Protein AF-A0A2H0ZBA4-F1 (afdb_monomer)

Sequence (96 aa):
MPHSEIHLYAGRGKLRLYGDRNNGRLLGAEMLGPRAEHLAHLIAWAIEKKMTAGEMLRMPFYHPVLEESLQLALEDLSARLRGKKPCACGERRPGT

Secondary structure (DSSP, 8-state):
--EEEEEEGGGTEEEEEEE-TTT-BEEEEEEESTTHHHHHHHHHHHHHTT-BHHHHTTS---SSSTHHHHHHHHHHHHHHHTTPPPP--TT-PPP-

pLDDT: mean 80.24, std 14.68, range [39.19, 94.38]

Foldseek 3Di:
DQKFWAAFDQNFKIKIWDADLPPQWTDDMDIDGPPVVVVRVVSVVSVVVRHHLVRVLPDDDDPPDRCVRVNLRSQQSVCVSVVHDRDPPRDPRDDD

Structure (mmCIF, N/CA/C/O backbone):
data_AF-A0A2H0ZBA4-F1
#
_entry.id   AF-A0A2H0ZBA4-F1
#
loop_
_atom_site.group_PDB
_atom_site.id
_atom_site.type_symbol
_atom_site.label_atom_id
_atom_site.label_alt_id
_atom_site.label_comp_id
_atom_site.label_asym_id
_atom_site.label_entity_id
_atom_site.label_seq_id
_atom_site.pdbx_PDB_ins_code
_atom_site.Cartn_x
_atom_site.Cartn_y
_atom_site.Cartn_z
_atom_site.occupancy
_atom_site.B_iso_or_equiv
_atom_site.auth_seq_id
_atom_site.auth_comp_id
_atom_site.auth_asym_id
_atom_site.auth_atom_id
_atom_site.pdbx_PDB_model_num
ATOM 1 N N . MET A 1 1 ? -15.943 4.186 0.528 1.00 59.75 1 MET A N 1
ATOM 2 C CA . MET A 1 1 ? -14.790 3.851 1.398 1.00 59.75 1 MET A CA 1
ATOM 3 C C . MET A 1 1 ? -13.664 4.854 1.146 1.00 59.75 1 MET A C 1
ATOM 5 O O . MET A 1 1 ? -13.557 5.308 0.006 1.00 59.75 1 MET A O 1
ATOM 9 N N . PRO A 1 2 ? -12.893 5.286 2.164 1.00 75.31 2 PRO A N 1
ATOM 10 C CA . PRO A 1 2 ? -11.750 6.168 1.936 1.00 75.31 2 PRO A CA 1
ATOM 11 C C . PRO A 1 2 ? -10.687 5.442 1.102 1.00 75.31 2 PRO A C 1
ATOM 13 O O . PRO A 1 2 ? -10.349 4.293 1.381 1.00 75.31 2 PRO A O 1
ATOM 16 N N . HIS A 1 3 ? -10.203 6.118 0.064 1.00 76.56 3 HIS A N 1
ATOM 17 C CA . HIS A 1 3 ? -9.199 5.600 -0.859 1.00 76.56 3 HIS A CA 1
ATOM 18 C C . HIS A 1 3 ? -8.184 6.692 -1.204 1.00 76.56 3 HIS A C 1
ATOM 20 O O . HIS A 1 3 ? -8.541 7.876 -1.195 1.0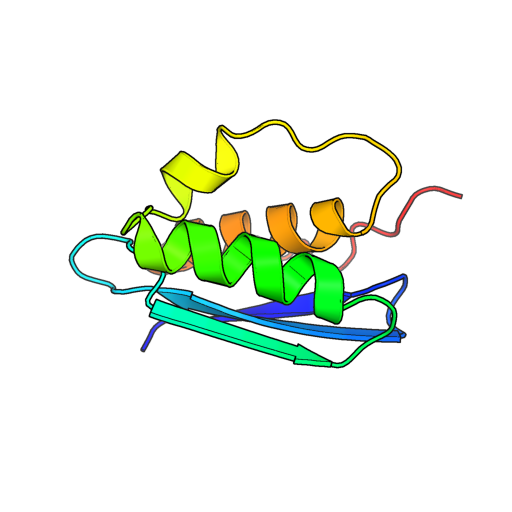0 76.56 3 HIS A O 1
ATOM 26 N N . SER A 1 4 ? -6.943 6.302 -1.488 1.00 79.50 4 SER A N 1
ATOM 27 C CA . SER A 1 4 ? -5.902 7.161 -2.075 1.00 79.50 4 SER A CA 1
ATOM 28 C C . SER A 1 4 ? -5.707 6.820 -3.555 1.00 79.50 4 SER A C 1
ATOM 30 O O . SER A 1 4 ? -5.992 5.696 -3.955 1.00 79.50 4 SER A O 1
ATOM 32 N N . GLU A 1 5 ? -5.258 7.778 -4.374 1.00 81.31 5 GLU A N 1
ATOM 33 C CA . GLU A 1 5 ? -4.891 7.572 -5.790 1.00 81.31 5 GLU A CA 1
ATOM 34 C C . GLU A 1 5 ? -3.568 8.288 -6.073 1.00 81.31 5 GLU A C 1
ATOM 36 O O . GLU A 1 5 ? -3.478 9.495 -5.853 1.00 81.31 5 GLU A O 1
ATOM 41 N N . ILE A 1 6 ? -2.557 7.560 -6.561 1.00 80.69 6 ILE A N 1
ATOM 42 C CA . ILE A 1 6 ? -1.227 8.092 -6.898 1.00 80.69 6 ILE A CA 1
ATOM 43 C C . ILE A 1 6 ? -0.727 7.504 -8.221 1.00 80.69 6 ILE A C 1
ATOM 45 O O . ILE A 1 6 ? -1.068 6.382 -8.595 1.00 80.69 6 ILE A O 1
ATOM 49 N N . HIS A 1 7 ? 0.091 8.269 -8.945 1.00 78.81 7 HIS A N 1
ATOM 50 C CA . HIS A 1 7 ? 0.756 7.802 -10.156 1.00 78.81 7 HIS A CA 1
ATOM 51 C C . HIS A 1 7 ? 1.954 6.891 -9.853 1.00 78.81 7 HIS A C 1
ATOM 53 O O . HIS A 1 7 ? 2.816 7.226 -9.045 1.00 78.81 7 HIS A O 1
ATOM 59 N N . LEU A 1 8 ? 2.033 5.762 -10.556 1.00 72.25 8 LEU A N 1
ATOM 60 C CA . LEU A 1 8 ? 3.173 4.845 -10.534 1.00 72.25 8 LEU A CA 1
ATOM 61 C C . LEU A 1 8 ? 4.190 5.223 -11.621 1.00 72.25 8 LEU A C 1
ATOM 63 O O . LEU A 1 8 ? 3.815 5.759 -12.666 1.00 72.25 8 LEU A O 1
ATOM 67 N N . TYR A 1 9 ? 5.464 4.889 -11.390 1.00 68.06 9 TYR A N 1
ATOM 68 C CA . TYR A 1 9 ? 6.534 4.866 -12.400 1.00 68.06 9 TYR A CA 1
ATOM 69 C C . TYR A 1 9 ? 6.561 6.094 -13.330 1.00 68.06 9 TYR A C 1
ATOM 71 O O . TYR A 1 9 ? 6.189 6.017 -14.504 1.00 68.06 9 TYR A O 1
ATOM 79 N N . ALA A 1 10 ? 6.964 7.249 -12.792 1.00 65.31 10 ALA A N 1
ATOM 80 C CA . ALA A 1 10 ? 7.097 8.503 -13.545 1.00 65.31 10 ALA A CA 1
ATOM 81 C C . ALA A 1 10 ? 5.838 8.902 -14.357 1.00 65.31 10 ALA A C 1
ATOM 83 O O . ALA A 1 10 ? 5.942 9.478 -15.438 1.00 65.31 10 ALA A O 1
ATOM 84 N N . GLY A 1 11 ? 4.639 8.580 -13.855 1.00 67.00 11 GLY A N 1
ATOM 85 C CA . GLY A 1 11 ? 3.372 8.939 -14.502 1.00 67.00 11 GLY A CA 1
ATOM 86 C C . GLY A 1 11 ? 2.838 7.912 -15.502 1.00 67.00 11 GLY A C 1
ATOM 87 O O . GLY A 1 11 ? 1.825 8.171 -16.145 1.00 67.00 11 GLY A O 1
ATOM 88 N N . ARG A 1 12 ? 3.477 6.743 -15.639 1.00 73.56 12 ARG A N 1
ATOM 89 C CA . ARG A 1 12 ? 3.062 5.677 -16.572 1.00 73.56 12 ARG A CA 1
ATOM 90 C C . ARG A 1 12 ? 2.220 4.581 -15.910 1.00 73.56 12 ARG A C 1
ATOM 92 O O . ARG A 1 12 ? 2.177 3.451 -16.393 1.00 73.56 12 ARG A O 1
ATOM 99 N N . GLY A 1 13 ? 1.554 4.903 -14.806 1.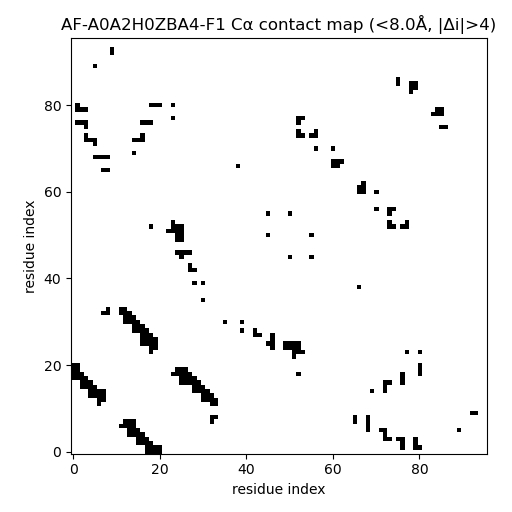00 83.50 13 GLY A N 1
ATOM 100 C CA . GLY A 1 13 ? 0.632 4.003 -14.130 1.00 83.50 13 GLY A CA 1
ATOM 101 C C . GLY A 1 13 ? -0.164 4.690 -13.028 1.00 83.50 13 GLY A C 1
ATOM 102 O O . GLY A 1 13 ? 0.104 5.837 -12.674 1.00 83.50 13 GLY A O 1
ATOM 103 N N . LYS A 1 14 ? -1.144 3.981 -12.474 1.00 87.56 14 LYS A N 1
ATOM 104 C CA . LYS A 1 14 ? -1.989 4.416 -11.361 1.00 87.56 14 LYS A CA 1
ATOM 105 C C . LYS A 1 14 ? -2.047 3.338 -10.287 1.00 87.56 14 LYS A C 1
ATOM 107 O O . LYS A 1 14 ? -2.145 2.157 -10.602 1.00 87.56 14 LYS A O 1
ATOM 112 N N . LEU A 1 15 ? -2.031 3.768 -9.034 1.00 89.06 15 LEU A N 1
ATOM 113 C CA . LEU A 1 15 ? -2.246 2.956 -7.845 1.00 89.06 15 LEU A CA 1
ATOM 114 C C . LEU A 1 15 ? -3.366 3.590 -7.028 1.00 89.06 15 LEU A C 1
ATOM 116 O O . LEU A 1 15 ? -3.310 4.779 -6.714 1.00 89.06 15 LEU A O 1
ATOM 120 N N . ARG A 1 16 ? -4.348 2.781 -6.642 1.00 91.00 16 ARG A N 1
ATOM 121 C CA . ARG A 1 16 ? -5.340 3.113 -5.627 1.00 91.00 16 ARG A CA 1
ATOM 122 C C . ARG A 1 16 ? -5.241 2.156 -4.456 1.00 91.00 16 ARG A C 1
ATOM 124 O O . ARG A 1 16 ? -5.176 0.948 -4.662 1.00 91.00 16 ARG A O 1
ATOM 131 N N . LEU A 1 17 ? -5.276 2.692 -3.240 1.00 92.06 17 LEU A N 1
ATOM 132 C CA . LEU A 1 17 ? -5.355 1.898 -2.013 1.00 92.06 17 LEU A CA 1
ATOM 133 C C . LEU A 1 17 ? -6.663 2.176 -1.291 1.00 92.06 17 LEU A C 1
ATOM 135 O O . LEU A 1 17 ? -7.096 3.325 -1.193 1.00 92.06 17 LEU A O 1
ATOM 139 N N . TYR A 1 18 ? -7.245 1.125 -0.727 1.00 92.88 18 TYR A N 1
ATOM 140 C CA . TYR A 1 18 ? -8.481 1.178 0.037 1.00 92.88 18 TYR A CA 1
ATOM 141 C C . TYR A 1 18 ? -8.205 0.820 1.493 1.00 92.88 18 TYR A C 1
ATOM 143 O O . TYR A 1 18 ? -7.559 -0.188 1.786 1.00 92.88 18 TYR A O 1
ATOM 151 N N . GLY A 1 19 ? -8.718 1.642 2.407 1.00 92.25 19 GLY A N 1
ATOM 152 C CA . GLY A 1 19 ? -8.570 1.437 3.843 1.00 92.25 19 GLY A CA 1
ATOM 153 C C . GLY A 1 19 ? -9.907 1.469 4.570 1.00 92.25 19 GLY A C 1
ATOM 154 O O . GLY A 1 19 ? -10.832 2.182 4.176 1.00 92.25 19 GLY A O 1
ATOM 155 N N . ASP A 1 20 ? -10.007 0.714 5.656 1.00 92.25 20 ASP A N 1
ATOM 156 C CA . ASP A 1 20 ? -11.142 0.776 6.570 1.00 92.25 20 ASP A CA 1
ATOM 157 C C . ASP A 1 20 ? -11.013 2.010 7.475 1.00 92.25 20 ASP A C 1
ATOM 159 O O . ASP A 1 20 ? -9.986 2.239 8.113 1.00 92.25 20 ASP A O 1
ATOM 163 N N . ARG A 1 21 ? -12.080 2.812 7.542 1.00 87.62 21 ARG A N 1
ATOM 164 C CA . ARG A 1 21 ? -12.134 4.045 8.335 1.00 87.62 21 ARG A CA 1
ATOM 165 C C . ARG A 1 21 ? -12.094 3.788 9.842 1.00 87.62 21 ARG A C 1
ATOM 167 O O . ARG A 1 21 ? -11.616 4.648 10.572 1.00 87.62 21 ARG A O 1
ATOM 174 N N . ASN A 1 22 ? -12.591 2.642 10.300 1.00 87.38 22 ASN A N 1
ATOM 175 C CA . ASN A 1 22 ? -12.759 2.369 11.726 1.00 87.38 22 ASN A CA 1
ATOM 176 C C . ASN A 1 22 ? -11.452 1.916 12.384 1.00 87.38 22 ASN A C 1
ATOM 178 O O . ASN A 1 22 ? -11.161 2.302 13.511 1.00 87.38 22 ASN A O 1
ATOM 182 N N . ASN A 1 23 ? -10.668 1.091 11.686 1.00 87.56 23 ASN A N 1
ATOM 183 C CA . ASN A 1 23 ? -9.458 0.463 12.231 1.00 87.56 23 ASN A CA 1
ATOM 184 C C . ASN A 1 23 ? -8.173 0.797 11.446 1.00 87.56 23 ASN A C 1
ATOM 186 O O . ASN A 1 23 ? -7.084 0.441 11.887 1.00 87.56 23 ASN A O 1
ATOM 190 N N . GLY A 1 24 ? -8.273 1.468 10.294 1.00 87.81 24 GLY A N 1
ATOM 191 C CA . GLY A 1 24 ? -7.129 1.852 9.467 1.00 87.81 24 GLY A CA 1
ATOM 192 C C . GLY A 1 24 ? -6.442 0.704 8.721 1.00 87.81 24 GLY A C 1
ATOM 193 O O . GLY A 1 24 ? -5.323 0.892 8.230 1.00 87.81 24 GLY A O 1
ATOM 194 N N . ARG A 1 25 ? -7.074 -0.474 8.645 1.00 92.94 25 ARG A N 1
ATOM 195 C CA . ARG A 1 25 ? -6.569 -1.647 7.918 1.00 92.94 25 ARG A CA 1
ATOM 196 C C . ARG A 1 25 ? -6.682 -1.478 6.415 1.00 92.94 25 ARG A C 1
ATOM 198 O O . ARG A 1 25 ? -7.612 -0.839 5.926 1.00 92.94 25 ARG A O 1
ATOM 205 N N . LEU A 1 26 ? -5.753 -2.096 5.696 1.00 93.06 26 LEU A N 1
ATOM 206 C CA . LEU A 1 26 ? -5.832 -2.224 4.247 1.00 93.06 26 LEU A CA 1
ATOM 207 C C . LEU A 1 26 ? -6.936 -3.214 3.873 1.00 93.06 26 LEU A C 1
ATOM 209 O 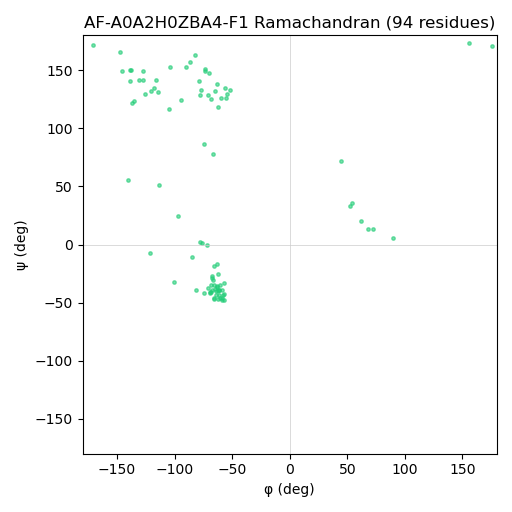O . LEU A 1 26 ? -6.989 -4.327 4.392 1.00 93.06 26 LEU A O 1
ATOM 213 N N . LEU A 1 27 ? -7.817 -2.784 2.975 1.00 93.31 27 LEU A N 1
ATOM 214 C CA . LEU A 1 27 ? -8.913 -3.595 2.442 1.00 93.31 27 LEU A CA 1
ATOM 215 C C . LEU A 1 27 ? -8.588 -4.151 1.056 1.00 93.31 27 LEU A C 1
ATOM 217 O O . LEU A 1 27 ? -9.061 -5.223 0.697 1.00 93.31 27 LEU A O 1
ATOM 221 N N . GLY A 1 28 ? -7.810 -3.411 0.267 1.00 92.88 28 GLY A N 1
ATOM 222 C CA . GLY A 1 28 ? -7.555 -3.747 -1.126 1.00 92.88 28 GLY A CA 1
ATOM 223 C C . GLY A 1 28 ? -6.717 -2.697 -1.839 1.00 92.88 28 GLY A C 1
ATOM 224 O O . GLY A 1 28 ? -6.490 -1.599 -1.319 1.00 92.88 28 GLY A O 1
ATOM 225 N N . ALA A 1 29 ? -6.298 -3.032 -3.055 1.00 92.62 29 ALA A N 1
ATOM 226 C CA . ALA A 1 29 ? -5.617 -2.122 -3.959 1.00 92.62 29 ALA A CA 1
ATOM 227 C C . ALA A 1 29 ? -5.995 -2.401 -5.414 1.00 92.62 29 ALA A C 1
ATOM 229 O O . ALA A 1 29 ? -6.228 -3.546 -5.792 1.00 92.62 29 ALA A O 1
ATOM 230 N N . GLU A 1 30 ? -5.988 -1.354 -6.229 1.00 91.50 30 GLU A N 1
ATOM 231 C CA . GLU A 1 30 ? -6.076 -1.437 -7.685 1.00 91.50 30 GLU A CA 1
ATOM 232 C C . GLU A 1 30 ? -4.827 -0.800 -8.273 1.00 91.50 30 GLU A C 1
ATOM 234 O O . GLU A 1 30 ? -4.436 0.299 -7.878 1.00 91.50 30 GLU A O 1
ATOM 239 N N . MET A 1 31 ? -4.188 -1.477 -9.219 1.00 89.44 31 MET A N 1
ATOM 240 C CA . MET A 1 31 ? -2.969 -0.985 -9.845 1.00 89.44 31 MET A CA 1
ATOM 241 C C . MET A 1 31 ? -2.997 -1.238 -11.339 1.00 89.44 31 MET A C 1
ATOM 243 O O . MET A 1 31 ? -3.410 -2.301 -11.794 1.00 89.44 31 MET A O 1
ATOM 247 N N . LEU A 1 32 ? -2.503 -0.262 -12.087 1.00 87.56 32 LEU A N 1
ATOM 248 C CA . LEU A 1 32 ? -2.248 -0.364 -13.512 1.00 87.56 32 LEU A CA 1
ATOM 249 C C . LEU A 1 32 ? -0.894 0.278 -13.791 1.00 87.56 32 LEU A C 1
ATOM 251 O O . LEU A 1 32 ? -0.706 1.454 -13.496 1.00 87.56 32 LEU A O 1
ATOM 255 N N . GLY A 1 33 ? 0.044 -0.463 -14.364 1.00 84.19 33 GLY A N 1
ATOM 256 C CA . GLY A 1 33 ? 1.358 0.073 -14.703 1.00 84.19 33 GLY A CA 1
ATOM 257 C C . GLY A 1 33 ? 2.432 -1.007 -14.775 1.00 84.19 33 GLY A C 1
ATOM 258 O O . GLY A 1 33 ? 2.168 -2.165 -14.445 1.00 84.19 33 GLY A O 1
ATOM 259 N N . PRO A 1 34 ? 3.647 -0.642 -15.208 1.00 78.38 34 PRO A N 1
ATOM 260 C CA . PRO A 1 34 ? 4.762 -1.576 -15.274 1.00 78.38 34 PRO A CA 1
ATOM 261 C C . PRO A 1 34 ? 5.129 -2.085 -13.875 1.00 78.38 34 PRO A C 1
ATOM 263 O O . PRO A 1 34 ? 5.195 -1.297 -12.929 1.00 78.38 34 PRO A O 1
ATOM 266 N N . ARG A 1 35 ? 5.413 -3.391 -13.763 1.00 78.81 35 ARG A N 1
ATOM 267 C CA . ARG A 1 35 ? 5.855 -4.067 -12.528 1.00 78.81 35 ARG A CA 1
ATOM 268 C C . ARG A 1 35 ? 4.834 -4.024 -11.378 1.00 78.81 35 ARG A C 1
ATOM 270 O O . ARG A 1 35 ? 5.194 -4.226 -10.215 1.00 78.81 35 ARG A O 1
ATOM 277 N N . ALA A 1 36 ? 3.558 -3.779 -11.687 1.00 84.38 36 ALA A N 1
ATOM 278 C CA . ALA A 1 36 ? 2.468 -3.797 -10.712 1.00 84.38 36 ALA A CA 1
ATOM 279 C C . ALA A 1 36 ? 2.276 -5.187 -10.073 1.00 84.38 36 ALA A C 1
ATOM 281 O O . ALA A 1 36 ? 1.820 -5.283 -8.937 1.00 84.38 36 ALA A O 1
ATOM 282 N N . GLU A 1 37 ? 2.669 -6.258 -10.763 1.00 85.00 37 GLU A N 1
ATOM 283 C CA . GLU A 1 37 ? 2.578 -7.644 -10.304 1.00 85.00 37 GLU A CA 1
ATOM 284 C C . GLU A 1 37 ? 3.378 -7.914 -9.015 1.00 85.00 37 GLU A C 1
ATOM 286 O O . GLU A 1 37 ? 2.919 -8.660 -8.146 1.00 85.00 37 GLU A O 1
ATOM 291 N N . HIS A 1 38 ? 4.532 -7.261 -8.840 1.00 84.75 38 HIS A N 1
ATOM 292 C CA . HIS A 1 38 ? 5.351 -7.409 -7.632 1.00 84.75 38 HIS A CA 1
ATOM 293 C C . HIS A 1 38 ? 4.725 -6.661 -6.447 1.00 84.75 38 HIS A C 1
ATOM 295 O O . HIS A 1 38 ? 4.638 -7.196 -5.341 1.00 84.75 38 HIS A O 1
ATOM 301 N N . LEU A 1 39 ? 4.217 -5.447 -6.692 1.00 86.12 39 LEU A N 1
ATOM 302 C CA . LEU A 1 39 ? 3.488 -4.673 -5.685 1.00 86.12 39 LEU A CA 1
ATOM 303 C C . LEU A 1 39 ? 2.198 -5.385 -5.261 1.00 86.12 39 LEU A C 1
ATOM 305 O O . LEU A 1 39 ? 1.844 -5.366 -4.084 1.00 86.12 39 LEU A O 1
ATOM 309 N N . ALA A 1 40 ? 1.517 -6.052 -6.197 1.00 89.94 40 ALA A N 1
ATOM 310 C CA . ALA A 1 40 ? 0.293 -6.798 -5.919 1.00 89.94 40 ALA A CA 1
ATOM 311 C C . ALA A 1 40 ? 0.538 -7.924 -4.914 1.00 89.94 40 ALA A C 1
ATOM 313 O O . ALA A 1 40 ? -0.229 -8.058 -3.963 1.00 89.94 40 ALA A O 1
ATOM 314 N N . HIS A 1 41 ? 1.634 -8.675 -5.067 1.00 90.19 41 HIS A N 1
ATOM 315 C CA . HIS A 1 41 ? 2.027 -9.700 -4.098 1.00 90.19 41 HIS A CA 1
ATOM 316 C C . HIS A 1 41 ? 2.282 -9.116 -2.706 1.00 90.19 41 HIS A C 1
ATOM 318 O O . HIS A 1 41 ? 1.779 -9.637 -1.710 1.00 90.19 41 HIS A O 1
ATOM 324 N N . LEU A 1 42 ? 3.019 -8.007 -2.630 1.00 89.50 42 LEU A N 1
ATOM 325 C CA . LEU A 1 42 ? 3.346 -7.367 -1.357 1.00 89.50 42 LEU A CA 1
ATOM 326 C C . LEU A 1 42 ? 2.088 -6.856 -0.639 1.00 89.50 42 LEU A C 1
ATOM 328 O O . LEU A 1 42 ? 1.918 -7.076 0.562 1.00 89.50 42 LEU A O 1
ATOM 332 N N . ILE A 1 43 ? 1.171 -6.226 -1.376 1.00 90.69 43 ILE A N 1
ATOM 333 C CA . ILE A 1 43 ? -0.101 -5.746 -0.830 1.00 90.69 43 ILE A CA 1
ATOM 334 C C . ILE A 1 43 ? -0.997 -6.920 -0.418 1.00 90.69 43 ILE A C 1
ATOM 336 O O . ILE A 1 43 ? -1.620 -6.855 0.640 1.00 90.69 43 ILE A O 1
ATOM 340 N N . ALA A 1 44 ? -1.035 -8.007 -1.194 1.00 93.56 44 ALA A N 1
ATOM 341 C CA . ALA A 1 44 ? -1.794 -9.202 -0.837 1.00 93.56 44 ALA A CA 1
ATOM 342 C C . ALA A 1 44 ? -1.334 -9.776 0.513 1.00 93.56 44 ALA A C 1
ATOM 344 O O . ALA A 1 44 ? -2.163 -10.063 1.374 1.00 93.56 44 ALA A O 1
ATOM 345 N N . TRP A 1 45 ? -0.021 -9.852 0.756 1.00 93.19 45 TRP A N 1
ATOM 346 C CA . TRP A 1 45 ? 0.511 -10.266 2.059 1.00 93.19 45 TRP A CA 1
ATOM 347 C C . TRP A 1 45 ? 0.184 -9.290 3.189 1.00 93.19 45 TRP A C 1
ATOM 349 O O . TRP A 1 45 ? -0.107 -9.729 4.303 1.00 93.19 45 TRP A O 1
ATOM 359 N N . ALA A 1 46 ? 0.206 -7.982 2.930 1.00 92.62 46 ALA A N 1
ATOM 360 C CA . ALA A 1 46 ? -0.171 -6.983 3.928 1.00 92.62 46 ALA A CA 1
ATOM 361 C C . ALA A 1 46 ? -1.656 -7.100 4.324 1.00 92.62 46 ALA A C 1
ATOM 363 O O . ALA A 1 46 ? -1.988 -7.014 5.510 1.00 92.62 46 ALA A O 1
ATOM 364 N N . ILE A 1 47 ? -2.536 -7.350 3.348 1.00 93.62 47 ILE A N 1
ATOM 365 C CA . ILE A 1 47 ? -3.971 -7.578 3.568 1.00 93.62 47 ILE A CA 1
ATOM 366 C C . ILE A 1 47 ? -4.194 -8.872 4.354 1.00 93.62 47 ILE A C 1
ATOM 368 O O . ILE A 1 47 ? -4.908 -8.852 5.357 1.00 93.62 47 ILE A O 1
ATOM 372 N N . GLU A 1 48 ? -3.535 -9.968 3.969 1.00 94.38 48 GLU A N 1
ATOM 373 C CA . GLU A 1 48 ? -3.624 -11.257 4.671 1.00 94.38 48 GLU A CA 1
ATOM 374 C C . GLU A 1 48 ? -3.184 -11.130 6.138 1.00 94.38 48 GLU A C 1
ATOM 376 O O . GLU A 1 48 ? -3.825 -11.642 7.058 1.00 94.38 48 GLU A O 1
ATOM 381 N N . LYS A 1 49 ? -2.133 -10.341 6.392 1.00 93.94 49 LYS A N 1
ATOM 382 C CA . LYS A 1 49 ? -1.655 -10.017 7.744 1.00 93.94 49 LYS A CA 1
ATOM 383 C C . LYS A 1 49 ? -2.513 -8.980 8.479 1.00 93.94 49 LYS A C 1
ATOM 385 O O . LYS A 1 49 ? -2.189 -8.635 9.615 1.00 93.94 49 LYS A O 1
ATOM 390 N N . LYS A 1 50 ? -3.605 -8.496 7.876 1.00 94.31 50 LYS A N 1
ATOM 391 C CA . LYS A 1 50 ? -4.526 -7.486 8.430 1.00 94.31 50 LYS A CA 1
ATOM 392 C C . LYS A 1 50 ? -3.811 -6.208 8.874 1.00 94.31 50 LYS A C 1
ATOM 394 O O . LYS A 1 50 ? -4.195 -5.595 9.875 1.00 94.31 50 LYS A O 1
ATOM 399 N N . MET A 1 51 ? -2.775 -5.827 8.132 1.00 94.06 51 MET A N 1
ATOM 400 C CA . MET A 1 51 ? -1.941 -4.679 8.451 1.00 94.06 51 MET A C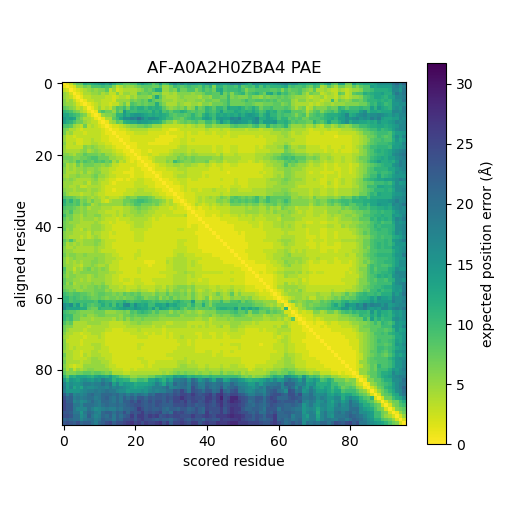A 1
ATOM 401 C C . MET A 1 51 ? -2.679 -3.359 8.241 1.00 94.06 51 MET A C 1
ATOM 403 O O . MET A 1 51 ? -3.507 -3.196 7.340 1.00 94.06 51 MET A O 1
ATOM 407 N N . THR A 1 52 ? -2.333 -2.384 9.069 1.00 93.06 52 THR A N 1
ATOM 408 C CA . 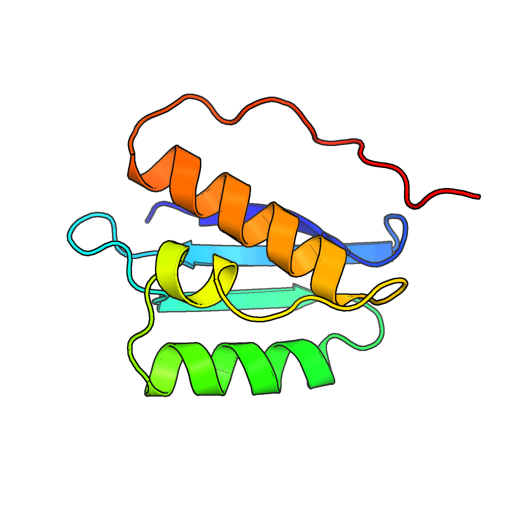THR A 1 52 ? -2.743 -0.990 8.918 1.00 93.06 52 THR A CA 1
ATOM 409 C C . THR A 1 52 ? -1.792 -0.221 8.007 1.00 93.06 52 THR A C 1
ATOM 411 O O . THR A 1 52 ? -0.612 -0.557 7.878 1.00 93.06 52 THR A O 1
ATOM 414 N N . ALA A 1 53 ? -2.279 0.876 7.417 1.00 89.69 53 ALA A N 1
ATOM 415 C CA . ALA A 1 53 ? -1.434 1.756 6.604 1.00 89.69 53 ALA A CA 1
ATOM 416 C C . ALA A 1 53 ? -0.218 2.287 7.393 1.00 89.69 53 ALA A C 1
ATOM 418 O O . ALA A 1 53 ? 0.862 2.459 6.839 1.00 89.69 53 ALA A O 1
ATOM 419 N N . GLY A 1 54 ? -0.377 2.516 8.702 1.00 89.25 54 GLY A N 1
ATOM 420 C CA . GLY A 1 54 ? 0.709 2.960 9.579 1.00 89.25 54 GLY A CA 1
ATOM 421 C C . GLY A 1 54 ? 1.764 1.886 9.853 1.00 89.25 54 GLY A C 1
ATOM 422 O O . GLY A 1 54 ? 2.946 2.206 9.905 1.00 89.25 54 GLY A O 1
ATOM 423 N N . GLU A 1 55 ? 1.367 0.622 10.007 1.00 91.06 55 GLU A N 1
ATOM 424 C CA . GLU A 1 55 ? 2.314 -0.491 10.173 1.00 91.06 55 GLU A CA 1
ATOM 425 C C . GLU A 1 55 ? 3.110 -0.743 8.897 1.00 91.06 55 GLU A C 1
ATOM 427 O O . GLU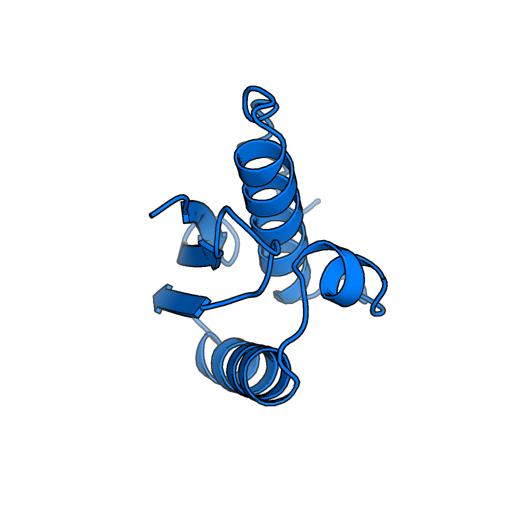 A 1 55 ? 4.318 -0.949 8.957 1.00 91.06 55 GLU A O 1
ATOM 432 N N . MET A 1 56 ? 2.451 -0.664 7.742 1.00 89.69 56 MET A N 1
ATOM 433 C CA . MET A 1 56 ? 3.112 -0.834 6.454 1.00 89.69 56 MET A CA 1
ATOM 434 C C . MET A 1 56 ? 4.113 0.297 6.170 1.00 89.69 56 MET A C 1
ATOM 436 O O . MET A 1 56 ? 5.188 0.034 5.648 1.00 89.69 56 MET A O 1
ATOM 440 N N . LEU A 1 57 ? 3.830 1.532 6.605 1.00 88.75 57 LEU A N 1
ATOM 441 C CA . LEU A 1 57 ? 4.777 2.658 6.531 1.00 88.75 57 LEU A CA 1
ATOM 442 C C . LEU A 1 57 ? 6.021 2.498 7.419 1.00 88.75 57 LEU A C 1
ATOM 444 O O . LEU A 1 57 ? 7.009 3.191 7.203 1.00 88.75 57 LEU A O 1
ATOM 448 N N . ARG A 1 58 ? 5.986 1.617 8.426 1.00 88.00 58 ARG A N 1
ATOM 449 C CA . ARG A 1 58 ? 7.153 1.307 9.272 1.00 88.00 58 ARG A CA 1
ATOM 450 C C . ARG A 1 58 ? 8.057 0.241 8.658 1.00 88.00 58 ARG A C 1
ATOM 452 O O . ARG A 1 58 ? 9.141 0.002 9.185 1.00 88.00 58 ARG A O 1
ATOM 459 N N . MET A 1 59 ? 7.610 -0.423 7.593 1.00 86.88 59 MET A N 1
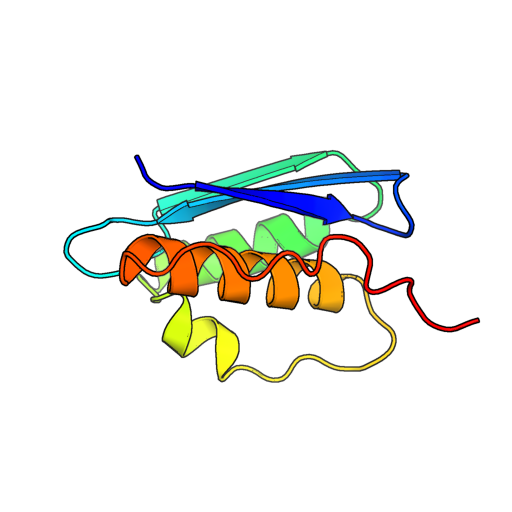ATOM 460 C CA . MET A 1 59 ? 8.437 -1.371 6.859 1.00 86.88 59 MET A CA 1
ATOM 461 C C . MET A 1 59 ? 9.486 -0.627 6.022 1.00 86.88 59 MET A C 1
ATOM 463 O O . MET A 1 59 ? 9.255 0.514 5.619 1.00 86.88 59 MET A O 1
ATOM 467 N N . PRO A 1 60 ? 10.651 -1.241 5.769 1.00 80.81 60 PRO A N 1
ATOM 468 C CA . PRO A 1 60 ? 11.709 -0.592 5.008 1.00 80.81 60 PRO A CA 1
ATOM 469 C C . PRO A 1 60 ? 11.311 -0.420 3.534 1.00 80.81 60 PRO A C 1
ATOM 471 O O . PRO A 1 60 ? 11.010 -1.396 2.850 1.00 80.81 60 PRO A O 1
ATOM 474 N N . PHE A 1 61 ? 11.382 0.818 3.040 1.00 75.81 61 PHE A N 1
ATOM 475 C CA . PHE A 1 61 ? 11.326 1.157 1.616 1.00 75.81 61 PHE A CA 1
ATOM 476 C C . PHE A 1 61 ? 12.745 1.510 1.160 1.00 75.81 61 PHE A C 1
ATOM 478 O O . PHE A 1 61 ? 13.346 2.446 1.683 1.00 75.81 61 PHE A O 1
ATOM 485 N N . TYR A 1 62 ? 13.313 0.730 0.238 1.00 72.56 62 TYR A N 1
ATOM 486 C CA . TYR A 1 62 ? 14.658 0.984 -0.295 1.00 72.56 62 TYR A CA 1
ATOM 487 C C . TYR A 1 62 ? 14.613 2.037 -1.415 1.00 72.56 62 TYR A C 1
ATOM 489 O O . TYR A 1 62 ? 13.543 2.295 -1.953 1.00 72.56 62 TYR A O 1
ATOM 497 N N . HIS A 1 63 ? 15.737 2.654 -1.787 1.00 65.50 63 HIS A N 1
ATOM 498 C CA . HIS A 1 63 ? 15.808 3.626 -2.893 1.00 65.50 63 HIS A CA 1
ATOM 499 C C . HIS A 1 63 ? 16.914 3.232 -3.890 1.00 65.50 63 HIS A C 1
ATOM 501 O O . HIS A 1 63 ? 17.977 2.802 -3.432 1.00 65.50 63 HIS A O 1
ATOM 507 N N . PRO A 1 64 ? 16.726 3.394 -5.221 1.00 68.50 64 PRO A N 1
ATOM 508 C CA . PRO A 1 64 ? 15.523 3.857 -5.937 1.00 68.50 64 PRO A CA 1
ATOM 509 C C . PRO A 1 64 ? 14.642 2.690 -6.425 1.00 68.50 64 PRO A C 1
ATOM 511 O O . PRO A 1 64 ? 15.116 1.809 -7.149 1.00 68.50 64 PRO A O 1
ATOM 514 N N . VAL A 1 65 ? 13.356 2.664 -6.053 1.00 77.50 65 VAL A N 1
ATOM 515 C CA . VAL A 1 65 ? 12.444 1.546 -6.381 1.00 77.50 65 VAL A CA 1
ATOM 516 C C . VAL A 1 65 ? 10.989 2.010 -6.594 1.00 77.50 65 VAL A C 1
ATOM 518 O O . VAL A 1 65 ? 10.600 3.118 -6.242 1.00 77.50 65 VAL A O 1
ATOM 521 N N . LEU A 1 66 ? 10.142 1.154 -7.172 1.00 75.00 66 LEU A N 1
ATOM 522 C CA . LEU A 1 66 ? 8.726 1.468 -7.450 1.00 75.00 66 LEU A CA 1
ATOM 523 C C . LEU A 1 66 ? 7.879 1.634 -6.182 1.00 75.00 66 LEU A C 1
ATOM 525 O O . LEU A 1 66 ? 6.868 2.337 -6.176 1.00 75.00 66 LEU A O 1
ATOM 529 N N . GLU A 1 67 ? 8.298 0.977 -5.111 1.00 79.56 67 GLU A N 1
ATOM 530 C CA . GLU A 1 67 ? 7.680 0.942 -3.795 1.00 79.56 67 GLU A CA 1
ATOM 531 C C . GLU A 1 67 ? 7.651 2.336 -3.139 1.00 79.56 67 GLU A C 1
ATOM 533 O O . GLU A 1 67 ? 6.838 2.577 -2.251 1.00 79.56 67 GLU A O 1
ATOM 538 N N . GLU A 1 68 ? 8.438 3.300 -3.623 1.00 81.88 68 GLU A N 1
ATOM 539 C CA . GLU A 1 68 ? 8.339 4.706 -3.210 1.00 81.88 68 GLU A CA 1
ATOM 540 C C . GLU A 1 68 ? 6.958 5.299 -3.540 1.00 81.88 68 GLU A C 1
ATOM 542 O O . GLU A 1 68 ? 6.360 6.010 -2.731 1.00 81.88 68 GLU A O 1
ATOM 547 N N . SER A 1 69 ? 6.374 4.951 -4.695 1.00 82.62 69 SER A N 1
ATOM 548 C CA . SER A 1 69 ? 5.006 5.368 -5.035 1.00 82.62 69 SER A CA 1
ATOM 549 C C . SER A 1 69 ? 3.958 4.724 -4.115 1.00 82.62 69 SER A C 1
ATOM 551 O O . SER A 1 69 ? 2.929 5.337 -3.823 1.00 82.62 69 SER A O 1
ATOM 553 N N . LEU A 1 70 ? 4.227 3.512 -3.615 1.00 86.19 70 LEU A N 1
ATOM 554 C CA . LEU A 1 70 ? 3.385 2.838 -2.625 1.00 86.19 70 LEU A CA 1
ATOM 555 C C . LEU A 1 70 ? 3.459 3.540 -1.265 1.00 86.19 70 LEU A C 1
ATOM 557 O O . LEU A 1 70 ? 2.421 3.744 -0.636 1.00 86.19 70 LEU A O 1
ATOM 561 N N . GLN A 1 71 ? 4.652 3.965 -0.842 1.00 87.62 71 GLN A N 1
ATOM 562 C CA . GLN A 1 71 ? 4.837 4.751 0.378 1.00 87.62 71 GLN A CA 1
ATOM 563 C C . GLN A 1 71 ? 4.000 6.034 0.338 1.00 87.62 71 GLN A C 1
ATOM 565 O O . GLN A 1 71 ? 3.236 6.297 1.266 1.00 87.62 71 GLN A O 1
ATOM 570 N N . LEU A 1 72 ? 4.056 6.782 -0.769 1.00 87.25 72 LEU A N 1
ATOM 571 C CA . LEU A 1 72 ? 3.221 7.972 -0.961 1.00 87.25 72 LEU A CA 1
ATOM 572 C C . LEU A 1 72 ? 1.726 7.642 -0.847 1.00 87.25 72 LEU A C 1
ATOM 574 O O . LEU A 1 72 ? 0.966 8.376 -0.213 1.00 87.25 72 LEU A O 1
ATOM 578 N N . ALA A 1 73 ? 1.289 6.529 -1.446 1.00 88.94 73 ALA A N 1
ATOM 579 C CA . ALA A 1 73 ? -0.123 6.156 -1.467 1.00 88.94 73 ALA A CA 1
ATOM 580 C C . ALA A 1 73 ? -0.622 5.767 -0.071 1.00 88.94 73 ALA A C 1
ATOM 582 O O . ALA A 1 73 ? -1.768 6.062 0.282 1.00 88.94 73 ALA A O 1
ATOM 583 N N . LEU A 1 74 ? 0.238 5.136 0.731 1.00 89.38 74 LEU A N 1
ATOM 584 C CA . LEU A 1 74 ? -0.024 4.811 2.129 1.00 89.38 74 LEU A CA 1
ATOM 585 C C . LEU A 1 74 ? -0.056 6.063 3.008 1.00 89.38 74 LEU A C 1
ATOM 587 O O . LEU A 1 74 ? -0.931 6.166 3.867 1.00 89.38 74 LEU A O 1
ATOM 591 N N . GLU A 1 75 ? 0.851 7.020 2.797 1.00 89.44 75 GLU A N 1
ATOM 592 C CA . GLU A 1 75 ? 0.846 8.312 3.496 1.00 89.44 75 GLU A CA 1
ATOM 593 C C . GLU A 1 75 ? -0.465 9.070 3.243 1.00 89.44 75 GLU A C 1
ATOM 595 O O . GLU A 1 75 ? -1.117 9.504 4.201 1.00 89.44 75 GLU A O 1
ATOM 600 N N . ASP A 1 76 ? -0.894 9.159 1.978 1.00 88.81 76 ASP A N 1
ATOM 601 C CA . ASP A 1 76 ? -2.159 9.793 1.589 1.00 88.81 76 ASP A CA 1
ATOM 602 C C . ASP A 1 76 ? -3.366 9.067 2.202 1.00 88.81 76 ASP A C 1
ATOM 604 O O . ASP A 1 76 ? -4.226 9.695 2.828 1.00 88.81 76 ASP A O 1
ATOM 608 N N . LEU A 1 77 ? -3.406 7.731 2.121 1.00 89.19 77 LEU A N 1
ATOM 609 C CA . LEU A 1 77 ? -4.475 6.936 2.731 1.00 89.19 77 LEU A CA 1
ATOM 610 C C . LEU A 1 77 ? -4.543 7.172 4.247 1.00 89.19 77 LEU A C 1
ATOM 612 O O . LEU A 1 77 ? -5.611 7.424 4.802 1.00 89.19 77 LEU A O 1
ATOM 616 N N . SER A 1 78 ? -3.392 7.147 4.915 1.00 89.44 78 SER A N 1
ATOM 617 C CA . SER A 1 78 ? -3.247 7.361 6.355 1.00 89.44 78 SER A CA 1
ATOM 618 C C . SER A 1 78 ? -3.716 8.763 6.775 1.00 89.44 78 SER A C 1
ATOM 620 O O . SER A 1 78 ? -4.378 8.919 7.805 1.00 89.44 78 SER A O 1
ATOM 622 N N . ALA A 1 79 ? -3.432 9.794 5.971 1.00 87.12 79 ALA A N 1
ATOM 623 C CA . ALA A 1 79 ? -3.924 11.153 6.196 1.00 87.12 79 ALA A CA 1
ATOM 624 C C . ALA A 1 79 ? -5.453 11.248 6.054 1.00 87.12 79 ALA A C 1
ATOM 626 O O . ALA A 1 79 ? -6.114 11.797 6.943 1.00 87.12 79 ALA A O 1
ATOM 627 N N . ARG A 1 80 ? -6.017 10.648 4.995 1.00 86.69 80 ARG A N 1
ATOM 628 C CA . ARG A 1 80 ? -7.468 10.606 4.740 1.00 86.69 80 ARG A CA 1
ATOM 629 C C . ARG A 1 80 ? -8.231 9.868 5.837 1.00 86.69 80 ARG A C 1
ATOM 631 O O . ARG A 1 80 ? -9.303 10.315 6.241 1.00 86.69 80 ARG A O 1
ATOM 638 N N . LEU A 1 81 ? -7.678 8.767 6.346 1.00 86.81 81 LEU A N 1
ATOM 639 C CA . LEU A 1 81 ? -8.259 7.998 7.452 1.00 86.81 81 LEU A CA 1
ATOM 640 C C . LEU A 1 81 ? -8.330 8.811 8.751 1.00 86.81 81 LEU A C 1
ATOM 642 O O . LEU A 1 81 ? -9.317 8.723 9.474 1.00 86.81 81 LEU A O 1
ATOM 646 N N . ARG A 1 82 ? -7.333 9.666 9.012 1.00 84.00 82 ARG A N 1
ATOM 647 C CA . ARG A 1 82 ? -7.319 10.595 10.157 1.00 84.00 82 ARG A CA 1
ATOM 648 C C . ARG A 1 82 ? -8.195 11.841 9.968 1.00 84.00 82 ARG A C 1
ATOM 650 O O . ARG A 1 82 ? -8.174 12.722 10.822 1.00 84.00 82 ARG A O 1
ATOM 657 N N . GLY A 1 83 ? -8.910 11.965 8.848 1.00 76.44 83 GLY A N 1
ATOM 658 C CA . GLY A 1 83 ? -9.715 13.149 8.536 1.00 76.44 83 GLY A CA 1
ATOM 659 C C . GLY A 1 83 ? -8.894 14.413 8.258 1.00 76.44 83 GLY A C 1
ATOM 660 O O . GLY A 1 83 ? -9.455 15.507 8.216 1.00 76.44 83 GLY A O 1
ATOM 661 N N . LYS A 1 84 ? -7.573 14.295 8.054 1.00 68.31 84 LYS A N 1
ATOM 662 C CA . LYS A 1 84 ? -6.745 15.420 7.606 1.00 68.31 84 LYS A CA 1
ATOM 663 C C . LYS A 1 84 ? -6.932 15.606 6.101 1.00 68.31 84 LYS A C 1
ATOM 665 O O . LYS A 1 84 ? -6.997 14.626 5.358 1.00 68.31 84 LYS A O 1
ATOM 670 N N . LYS A 1 85 ? -6.999 16.864 5.644 1.00 54.56 85 LYS A N 1
ATOM 671 C CA . LYS A 1 85 ? -6.927 17.167 4.206 1.00 54.56 85 LYS A CA 1
ATOM 672 C C . LYS A 1 85 ? -5.621 16.572 3.660 1.00 54.56 85 LYS A C 1
ATOM 674 O O . LYS A 1 85 ? -4.594 16.727 4.326 1.00 54.56 85 LYS A O 1
ATOM 679 N N . PRO A 1 86 ? -5.651 15.884 2.507 1.00 55.84 86 PRO A N 1
ATOM 680 C CA . PRO A 1 86 ? -4.440 15.334 1.925 1.00 55.84 86 PRO A CA 1
ATOM 681 C C . PRO A 1 86 ? -3.482 16.492 1.647 1.00 55.84 86 PRO A C 1
ATOM 683 O O . PRO A 1 86 ? -3.866 17.492 1.035 1.00 55.84 86 PRO A O 1
ATOM 686 N N . CYS A 1 87 ? -2.256 16.399 2.159 1.00 50.00 87 CYS A N 1
ATOM 687 C CA . CYS A 1 87 ? -1.218 17.349 1.792 1.00 50.00 87 CYS A CA 1
ATOM 688 C C . CYS A 1 87 ? -1.007 17.189 0.28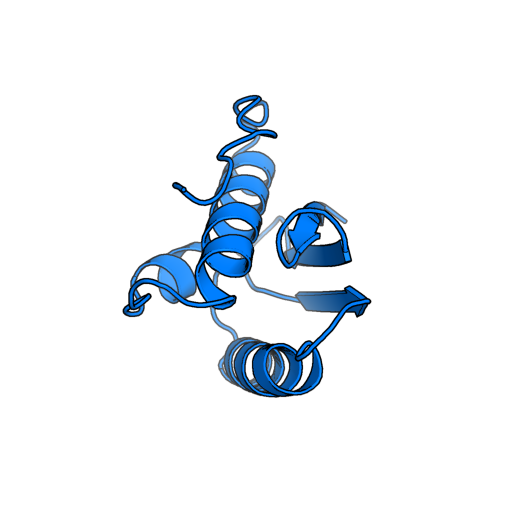6 1.00 50.00 87 CYS A C 1
ATOM 690 O O . CYS A 1 87 ? -0.678 16.093 -0.164 1.00 50.00 87 CYS A O 1
ATOM 692 N N . ALA A 1 88 ? -1.249 18.245 -0.491 1.00 53.31 88 ALA A N 1
ATOM 693 C CA . ALA A 1 88 ? -1.078 18.246 -1.938 1.00 53.31 88 ALA A CA 1
ATOM 694 C C . ALA A 1 88 ? 0.412 18.091 -2.291 1.00 53.31 88 ALA A C 1
ATOM 696 O O . ALA A 1 88 ? 1.100 19.054 -2.598 1.00 53.31 88 ALA A O 1
ATOM 697 N N . CYS A 1 89 ? 0.927 16.868 -2.207 1.00 46.16 89 CYS A N 1
ATOM 698 C CA . CYS A 1 89 ? 2.255 16.482 -2.665 1.00 46.16 89 CYS A CA 1
ATOM 699 C C . CYS A 1 89 ? 2.096 15.516 -3.848 1.00 46.16 89 CYS A C 1
ATOM 701 O O . CYS A 1 89 ? 2.632 14.413 -3.859 1.00 46.16 89 CYS A O 1
ATOM 703 N N . GLY A 1 90 ? 1.288 15.921 -4.833 1.00 47.81 90 GLY A N 1
ATOM 704 C CA . GLY A 1 90 ? 1.040 15.161 -6.062 1.00 47.81 90 GLY A CA 1
ATOM 705 C C . GLY A 1 90 ? 2.222 15.134 -7.038 1.00 47.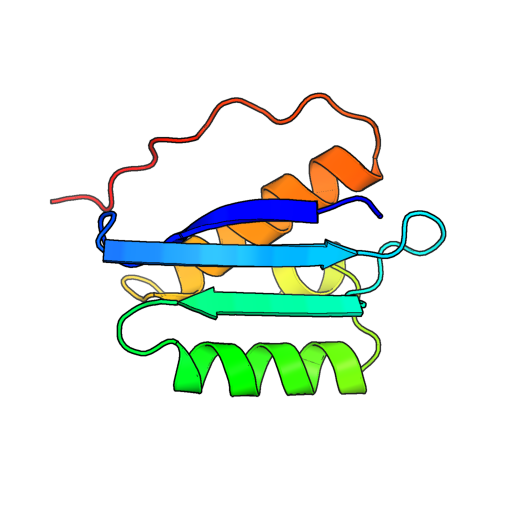81 90 GLY A C 1
ATOM 706 O O . GLY A 1 90 ? 2.121 14.504 -8.083 1.00 47.81 90 GLY A O 1
ATOM 707 N N . GLU A 1 91 ? 3.341 15.787 -6.715 1.00 46.69 91 GLU A N 1
ATOM 708 C CA . GLU A 1 91 ? 4.518 15.870 -7.585 1.00 46.69 91 GLU A CA 1
ATOM 709 C C . GLU A 1 91 ? 5.831 15.746 -6.792 1.00 46.69 91 GLU A C 1
ATOM 711 O O . GLU A 1 91 ? 6.716 16.592 -6.893 1.00 46.69 91 GLU A O 1
ATOM 716 N N . ARG A 1 92 ? 6.025 14.670 -6.017 1.00 50.06 92 ARG A N 1
ATOM 717 C CA . ARG A 1 92 ? 7.407 14.207 -5.795 1.00 50.06 92 ARG A CA 1
ATOM 718 C C . ARG A 1 92 ? 7.859 13.521 -7.083 1.00 50.06 92 ARG A C 1
ATOM 720 O O . ARG A 1 92 ? 7.655 12.325 -7.265 1.00 50.06 92 ARG A O 1
ATOM 727 N N . ARG A 1 93 ? 8.389 14.314 -8.025 1.00 39.59 93 ARG A N 1
ATOM 728 C CA . ARG A 1 93 ? 9.097 13.784 -9.198 1.00 39.59 93 ARG A CA 1
ATOM 729 C C . ARG A 1 93 ? 10.198 12.852 -8.675 1.00 39.59 93 ARG A C 1
ATOM 731 O O . ARG A 1 93 ? 10.929 13.288 -7.783 1.00 39.59 93 ARG A O 1
ATOM 738 N N . PRO A 1 94 ? 10.324 11.608 -9.172 1.00 42.09 94 PRO A N 1
ATOM 739 C CA . PRO A 1 94 ? 11.528 10.837 -8.908 1.00 42.09 94 PRO A CA 1
ATOM 740 C C . PRO A 1 94 ? 12.707 11.688 -9.384 1.00 42.09 94 PRO A C 1
ATOM 742 O O . PRO A 1 94 ? 12.663 12.228 -10.493 1.00 42.09 94 PRO A O 1
ATOM 745 N N . GLY A 1 95 ? 13.674 11.911 -8.492 1.00 42.44 95 GLY A N 1
ATOM 746 C CA . GLY A 1 95 ? 14.866 12.691 -8.799 1.00 42.44 95 GLY A CA 1
ATOM 747 C C . GLY A 1 95 ? 15.518 12.157 -10.071 1.00 42.44 95 GLY A C 1
ATOM 748 O O . GLY A 1 95 ? 15.632 10.944 -10.241 1.00 42.44 95 GLY A O 1
ATOM 749 N N . THR A 1 96 ? 15.860 13.078 -10.972 1.00 39.19 96 THR A N 1
ATOM 750 C CA . THR A 1 96 ? 16.831 12.863 -12.055 1.00 39.19 96 THR A CA 1
ATOM 751 C C . THR A 1 96 ? 18.122 12.264 -11.531 1.00 39.19 96 THR A C 1
ATOM 753 O O . THR A 1 96 ? 18.558 12.739 -10.455 1.00 39.19 96 THR A O 1
#

Radius of gyration: 12.45 Å; Cα contacts (8 Å, |Δi|>4): 151; chains: 1; bounding box: 32×30×29 Å

Mean predicted aligned error: 7.18 Å

Nearest PDB structures (foldseek):
  4k7z-assembly1_A-2  TM=8.192E-01  e=1.067E-04  Pseudomonas aeruginosa
  6i4u-assembly1_A  TM=8.118E-01  e=9.996E-05  Homo sapiens
  6i4r-assembly1_A  TM=8.484E-01  e=3.013E-04  Homo sapiens
  6i4s-assembly1_A  TM=8.480E-01  e=3.661E-04  Homo sapiens
  7zyt-assembly1_B  TM=8.289E-01  e=3.013E-04  Homo sapiens

Solvent-accessible surface area (backbone atoms only — not comparable to full-atom values): 5674 Å² total; per-residue (Å²): 126,61,62,23,78,38,60,28,75,95,69,63,24,42,38,33,42,33,37,40,72,89,79,42,25,43,74,50,71,51,72,48,46,85,72,42,69,62,54,50,53,56,50,50,52,39,39,74,69,60,33,28,38,70,61,59,68,71,50,92,77,70,86,93,53,75,60,53,43,53,51,53,32,33,52,41,31,48,32,49,57,70,72,41,78,66,77,90,67,90,72,78,68,79,81,129